Protein AF-A0A159YYW4-F1 (afdb_monomer_lite)

Foldseek 3Di:
DPDDDDDDDDDDPVVVVVLCVVCLVVLHDSVVSVVVVVQVVCVVVVNDDPVVVVLVVLLVVLLVQLLVLLVVVCVVVVFRFQCSLVNSQVVQCVPPVSVVSVCVSLVDDLQDPDRVSLVVRVQSNLSSNCSSLVKDFDADPVRDFDKAADDDDRGSDGIHTTIGDD

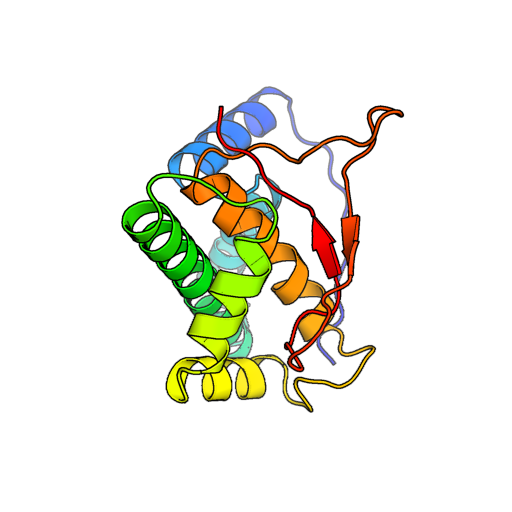Sequence (166 aa):
MTETIKFSMSLPQGVWNGLQMIANDNEQTVNDCIREILTRAVKAAGHLPPDEEKNMEIYRRLSRQVADAAEAIMAELGTCPPDITPRAVARCQDDADWFGEYQAYINGDPFARGNPRKHNINPNFGYVVKQRLGASNCKTDKGRDQVLKVTGQPLVITSYTALEVK

Organism: NCBI:txid1335048

pLDDT: mean 89.8, std 8.29, range [40.97, 98.19]

Structure (mmCIF, N/CA/C/O backbone):
data_AF-A0A159YYW4-F1
#
_entry.id   AF-A0A159YYW4-F1
#
loop_
_atom_site.group_PDB
_atom_site.id
_atom_site.type_symbol
_atom_site.label_atom_id
_atom_site.label_alt_id
_atom_site.label_comp_id
_atom_site.label_asym_id
_atom_site.label_entity_id
_atom_site.label_seq_id
_atom_site.pdbx_PDB_ins_code
_atom_site.Cartn_x
_atom_site.Cartn_y
_atom_site.Cartn_z
_atom_site.occupancy
_atom_site.B_iso_or_equiv
_atom_site.auth_seq_id
_atom_site.auth_comp_id
_atom_site.auth_asym_id
_atom_site.auth_atom_id
_atom_site.pdbx_PDB_model_num
ATOM 1 N N . MET A 1 1 ? -19.401 0.543 11.216 1.00 40.97 1 MET A N 1
ATOM 2 C CA . MET A 1 1 ? -18.918 1.552 10.251 1.00 40.97 1 MET A CA 1
ATOM 3 C C . MET A 1 1 ? -17.706 2.214 10.879 1.00 40.97 1 MET A C 1
ATOM 5 O O . MET A 1 1 ? -17.862 2.789 11.942 1.00 40.97 1 MET A O 1
ATOM 9 N N . THR A 1 2 ? -16.508 2.071 10.315 1.00 49.91 2 THR A N 1
ATOM 10 C CA . THR A 1 2 ? -15.341 2.850 10.768 1.00 49.91 2 THR A CA 1
ATOM 11 C C . THR A 1 2 ? -15.412 4.216 10.097 1.00 49.91 2 THR A C 1
ATOM 13 O O . THR A 1 2 ? -15.001 4.370 8.946 1.00 49.91 2 THR A O 1
ATOM 16 N N . GLU A 1 3 ? -16.040 5.176 10.774 1.00 63.03 3 GLU A N 1
ATOM 17 C CA . GLU A 1 3 ? -16.077 6.571 10.337 1.00 63.03 3 GLU A CA 1
ATOM 18 C C . GLU A 1 3 ? -14.652 7.132 10.306 1.00 63.03 3 GLU A C 1
ATOM 20 O O . GLU A 1 3 ? -13.902 7.036 11.274 1.00 63.03 3 GLU A O 1
ATOM 25 N N . THR A 1 4 ? -14.251 7.695 9.166 1.00 67.38 4 THR A N 1
ATOM 26 C CA . THR A 1 4 ? -12.965 8.393 9.062 1.00 67.38 4 THR A CA 1
ATOM 27 C C . THR A 1 4 ? -13.148 9.818 9.563 1.00 67.38 4 THR A C 1
ATOM 29 O O . THR A 1 4 ? -13.884 10.596 8.956 1.00 67.38 4 THR A O 1
ATOM 32 N N . ILE A 1 5 ? -12.457 10.173 10.646 1.00 77.38 5 ILE A N 1
ATOM 33 C CA . ILE A 1 5 ? -12.484 11.526 11.207 1.00 77.38 5 ILE A CA 1
ATOM 34 C C . ILE A 1 5 ? -11.352 12.342 10.581 1.00 77.38 5 ILE A C 1
ATOM 36 O O . ILE A 1 5 ? -10.174 12.021 10.737 1.00 77.38 5 ILE A O 1
ATOM 40 N N . LYS A 1 6 ? -11.707 13.420 9.874 1.00 79.56 6 LYS A N 1
ATOM 41 C CA . LYS A 1 6 ? -10.745 14.447 9.459 1.00 79.56 6 LYS A CA 1
ATOM 42 C C . LYS A 1 6 ? -10.614 15.466 10.581 1.00 79.56 6 LYS A C 1
ATOM 44 O O . LYS A 1 6 ? -11.606 16.074 10.970 1.00 79.56 6 LYS A O 1
ATOM 49 N N . PHE A 1 7 ? -9.397 15.685 11.056 1.00 83.06 7 PHE A N 1
ATOM 50 C CA . PHE A 1 7 ? -9.087 16.768 11.982 1.00 83.06 7 PHE A CA 1
ATOM 51 C C . PHE A 1 7 ? -7.962 17.628 11.399 1.00 83.06 7 PHE A C 1
ATOM 53 O O . PHE A 1 7 ? -7.149 17.154 10.608 1.00 83.06 7 PHE A O 1
ATOM 60 N N . SER A 1 8 ? -7.952 18.907 11.761 1.00 89.62 8 SER A N 1
ATOM 61 C CA . SER A 1 8 ? -6.929 19.870 11.355 1.00 89.62 8 SER A CA 1
ATOM 62 C C . SER A 1 8 ? -6.296 20.451 12.607 1.00 89.62 8 SER A C 1
ATOM 64 O O . SER A 1 8 ? -7.004 20.777 13.559 1.00 89.62 8 SER A O 1
ATOM 66 N N . MET A 1 9 ? -4.975 20.596 12.605 1.00 88.94 9 MET A N 1
ATOM 67 C CA . MET A 1 9 ? -4.240 21.216 13.700 1.00 88.94 9 MET A CA 1
ATOM 68 C C . MET A 1 9 ? -3.075 22.046 13.167 1.00 88.94 9 MET A C 1
ATOM 70 O O . MET A 1 9 ? -2.495 21.714 12.134 1.00 88.94 9 MET A O 1
ATOM 74 N N . SER A 1 10 ? -2.717 23.100 13.894 1.00 92.94 10 SER A N 1
ATOM 75 C CA . SER A 1 10 ? -1.516 23.889 13.618 1.00 92.94 10 SER A CA 1
ATOM 76 C C . SER A 1 10 ? -0.352 23.344 14.437 1.00 92.94 10 SER A C 1
ATOM 78 O O . SER A 1 10 ? -0.457 23.226 15.657 1.00 92.94 10 SER A O 1
ATOM 80 N N . LEU A 1 11 ? 0.759 23.030 13.772 1.00 91.62 11 LEU A N 1
ATOM 81 C CA . LEU A 1 11 ? 1.987 22.561 14.412 1.00 91.62 11 LEU A CA 1
ATOM 82 C C . LEU A 1 11 ? 3.088 23.622 14.283 1.00 91.62 11 LEU A C 1
ATOM 84 O O . LEU A 1 11 ? 3.205 24.242 13.224 1.00 91.62 11 LEU A O 1
ATOM 88 N N . PRO A 1 12 ? 3.931 23.822 15.313 1.00 96.81 12 PRO A N 1
ATOM 89 C CA . PRO A 1 12 ? 5.148 24.610 15.160 1.00 96.81 12 PRO A CA 1
ATOM 90 C C . PRO A 1 12 ? 6.047 24.020 14.063 1.00 96.81 12 PRO A C 1
ATOM 92 O O . PRO A 1 12 ? 6.201 22.800 13.979 1.00 96.81 12 PRO A O 1
ATOM 95 N N . GLN A 1 13 ? 6.706 24.871 13.269 1.00 93.62 13 GLN A N 1
ATOM 96 C CA . GLN A 1 13 ? 7.550 24.432 12.145 1.00 93.62 13 GLN A CA 1
ATOM 97 C C . GLN A 1 13 ? 8.631 23.420 12.564 1.00 93.62 13 GLN A C 1
ATOM 99 O O . GLN A 1 13 ? 8.893 22.459 11.847 1.00 93.62 13 GLN A O 1
ATOM 104 N N . GLY A 1 14 ? 9.235 23.600 13.744 1.00 96.44 14 GLY A N 1
ATOM 105 C CA . GLY A 1 14 ? 10.236 22.663 14.265 1.00 96.44 14 GLY A CA 1
ATOM 106 C C . GLY A 1 14 ? 9.678 21.255 14.507 1.00 96.44 14 GLY A C 1
ATOM 107 O O . GLY A 1 14 ? 10.352 20.274 14.205 1.00 96.44 14 GLY A O 1
ATOM 108 N N . VAL A 1 15 ? 8.428 21.149 14.973 1.00 94.38 15 VAL A N 1
ATOM 109 C CA . VAL A 1 15 ? 7.745 19.859 15.172 1.00 94.38 15 VAL A CA 1
ATOM 110 C C . VAL A 1 15 ? 7.458 19.200 13.828 1.00 94.38 15 VAL A C 1
ATOM 112 O O . VAL A 1 15 ? 7.707 18.009 13.668 1.00 94.38 15 VAL A O 1
ATOM 115 N N . TRP A 1 16 ? 6.993 19.977 12.846 1.00 93.56 16 TRP A N 1
ATOM 116 C CA . TRP A 1 16 ? 6.773 19.478 11.489 1.00 93.56 16 TRP A CA 1
ATOM 117 C C . TRP A 1 16 ? 8.052 18.894 10.876 1.00 93.56 16 TRP A C 1
ATOM 119 O O . TRP A 1 16 ? 8.040 17.772 10.374 1.00 93.56 16 TRP A O 1
ATOM 129 N N . ASN A 1 17 ? 9.170 19.617 10.978 1.00 92.56 17 ASN A N 1
ATOM 130 C CA . ASN A 1 17 ? 10.454 19.156 10.452 1.00 92.56 17 ASN A CA 1
ATOM 131 C C . ASN A 1 17 ? 10.908 17.851 11.129 1.00 92.56 17 ASN A C 1
ATOM 133 O O . ASN A 1 17 ? 11.338 16.926 10.445 1.00 92.56 17 ASN A O 1
ATOM 137 N N . GLY A 1 18 ? 10.760 17.746 12.455 1.00 94.06 18 GLY A N 1
ATOM 138 C CA . GLY A 1 18 ? 11.076 16.520 13.192 1.00 94.06 18 GLY A CA 1
ATOM 139 C C . GLY A 1 18 ? 10.204 15.332 12.773 1.00 94.06 18 GLY A C 1
ATOM 140 O O . GLY A 1 18 ? 10.723 14.243 12.544 1.00 94.06 18 GLY A O 1
ATOM 141 N N . LEU A 1 19 ? 8.895 15.541 12.589 1.00 92.56 19 LEU A N 1
ATOM 142 C CA . LEU A 1 19 ? 7.994 14.503 12.074 1.00 92.56 19 LEU A CA 1
ATOM 143 C C . LEU A 1 19 ? 8.384 14.051 10.666 1.00 92.56 19 LEU A C 1
ATOM 145 O O . LEU A 1 19 ? 8.278 12.869 10.361 1.00 92.56 19 LEU A O 1
ATOM 149 N N . GLN A 1 20 ? 8.848 14.968 9.818 1.00 89.38 20 GLN A N 1
ATOM 150 C CA . GLN A 1 20 ? 9.304 14.644 8.470 1.00 89.38 20 GLN A CA 1
ATOM 151 C C . GLN A 1 20 ? 10.575 13.787 8.480 1.00 89.38 20 GLN A C 1
ATOM 153 O O . GLN A 1 20 ? 10.679 12.860 7.682 1.00 89.38 20 GLN A O 1
ATOM 158 N N . MET A 1 21 ? 11.495 14.033 9.416 1.00 89.12 21 MET A N 1
ATOM 159 C CA . MET A 1 21 ? 12.664 13.172 9.624 1.00 89.12 21 MET A CA 1
ATOM 160 C C . MET A 1 21 ? 12.257 11.774 10.100 1.00 89.12 21 MET A C 1
ATOM 162 O O . MET A 1 21 ? 12.623 10.798 9.460 1.00 89.12 21 MET A O 1
ATOM 166 N N . ILE A 1 22 ? 11.421 11.674 11.142 1.00 89.31 22 ILE A N 1
ATOM 167 C CA . ILE A 1 22 ? 10.937 10.378 11.655 1.00 89.31 22 ILE A CA 1
ATOM 168 C C . ILE A 1 22 ? 10.205 9.597 10.559 1.00 89.31 22 ILE A C 1
ATOM 170 O O . ILE A 1 22 ? 10.372 8.386 10.434 1.00 89.31 22 ILE A O 1
ATOM 174 N N . ALA A 1 23 ? 9.377 10.283 9.773 1.00 83.50 23 ALA A N 1
A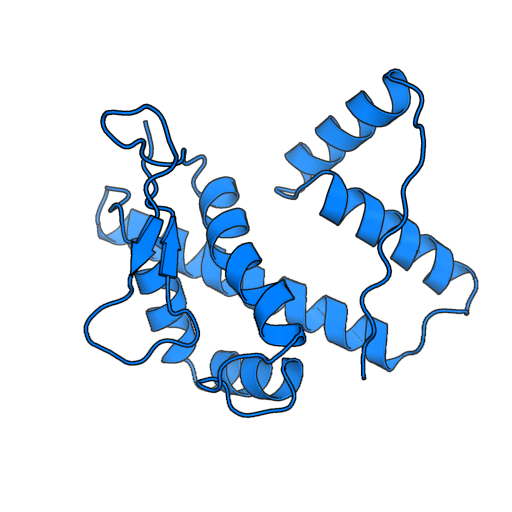TOM 175 C CA . ALA A 1 23 ? 8.653 9.690 8.662 1.00 83.50 23 ALA A CA 1
ATOM 176 C C . ALA A 1 23 ? 9.618 9.084 7.628 1.00 83.50 23 ALA A C 1
ATOM 178 O O . ALA A 1 23 ? 9.451 7.925 7.258 1.00 83.50 23 ALA A O 1
ATOM 179 N N . ASN A 1 24 ? 10.668 9.819 7.250 1.00 78.94 24 ASN A N 1
ATOM 180 C CA . ASN A 1 24 ? 11.698 9.329 6.334 1.00 78.94 24 ASN A CA 1
ATOM 181 C C . ASN A 1 24 ? 12.481 8.142 6.918 1.00 78.94 24 ASN A C 1
ATOM 183 O O . ASN A 1 24 ? 12.633 7.134 6.236 1.00 78.94 24 ASN A O 1
ATOM 187 N N . ASP A 1 25 ? 12.910 8.226 8.182 1.00 82.44 25 ASP A N 1
ATOM 188 C CA . ASP A 1 25 ? 13.674 7.166 8.864 1.00 82.44 25 ASP A CA 1
ATOM 189 C C . ASP A 1 25 ? 12.892 5.844 8.970 1.00 82.44 25 ASP A C 1
ATOM 191 O O . ASP A 1 25 ? 13.479 4.779 9.144 1.00 82.44 25 ASP A O 1
ATOM 195 N N . ASN A 1 26 ? 11.559 5.911 8.887 1.00 74.19 26 ASN A N 1
ATOM 196 C CA . ASN A 1 26 ? 10.658 4.762 8.982 1.00 74.19 26 ASN A CA 1
ATOM 197 C C . ASN A 1 26 ? 9.937 4.453 7.654 1.00 74.19 26 ASN A C 1
ATOM 199 O O . ASN A 1 26 ? 8.958 3.707 7.670 1.00 74.19 26 ASN A O 1
ATOM 203 N N . GLU A 1 27 ? 10.377 5.034 6.531 1.00 74.56 27 GLU A N 1
ATOM 204 C CA . GLU A 1 27 ? 9.789 4.836 5.193 1.00 74.56 27 GLU A CA 1
ATOM 205 C C . GLU A 1 27 ? 8.258 5.061 5.142 1.00 74.56 27 GLU A C 1
ATOM 207 O O . GLU A 1 27 ? 7.513 4.327 4.487 1.00 74.56 27 GLU A O 1
ATOM 212 N N . GLN A 1 28 ? 7.757 6.076 5.851 1.00 75.06 28 GLN A N 1
ATOM 213 C CA . GLN A 1 28 ? 6.323 6.363 5.990 1.00 75.06 28 GLN A CA 1
ATOM 214 C C . GLN A 1 28 ? 5.981 7.841 5.746 1.00 75.06 28 GLN A C 1
ATOM 216 O O . GLN A 1 28 ? 6.870 8.685 5.660 1.00 75.06 28 GLN A O 1
ATOM 221 N N . THR A 1 29 ? 4.689 8.198 5.632 1.00 78.56 29 THR A N 1
ATOM 222 C CA . THR A 1 29 ? 4.309 9.622 5.534 1.00 78.56 29 THR A CA 1
ATOM 223 C C . THR A 1 29 ? 4.344 10.295 6.903 1.00 78.56 29 THR A C 1
ATOM 225 O O . THR A 1 29 ? 4.178 9.657 7.943 1.00 78.56 29 THR A O 1
ATOM 228 N N . VAL A 1 30 ? 4.419 11.631 6.916 1.00 83.12 30 VAL A N 1
ATOM 229 C CA . VAL A 1 30 ? 4.154 12.420 8.132 1.00 83.12 30 VAL A CA 1
ATOM 230 C C . VAL A 1 30 ? 2.767 12.102 8.707 1.00 83.12 30 VAL A C 1
ATOM 232 O O . VAL A 1 30 ? 2.620 12.012 9.920 1.00 83.12 30 VAL A O 1
ATOM 235 N N . ASN A 1 31 ? 1.757 11.857 7.865 1.00 81.81 31 ASN A N 1
ATOM 236 C CA . ASN A 1 31 ? 0.418 11.483 8.327 1.00 81.81 31 ASN A CA 1
ATOM 237 C C . ASN A 1 31 ? 0.388 10.094 8.977 1.00 81.81 31 ASN A C 1
ATOM 239 O O . ASN A 1 31 ? -0.296 9.920 9.981 1.00 81.81 31 ASN A O 1
ATOM 243 N N . ASP A 1 32 ? 1.127 9.120 8.442 1.00 76.88 32 ASP A N 1
ATOM 244 C CA . ASP A 1 32 ? 1.274 7.794 9.048 1.00 76.88 32 ASP A CA 1
ATOM 245 C C . ASP A 1 32 ? 1.997 7.896 10.389 1.00 76.88 32 ASP A C 1
ATOM 247 O O . ASP A 1 32 ? 1.536 7.307 11.364 1.00 76.88 32 ASP A O 1
ATOM 251 N N . CYS A 1 33 ? 3.048 8.720 10.457 1.00 85.25 33 CYS A N 1
ATOM 252 C CA . CYS A 1 33 ? 3.771 9.012 11.689 1.00 85.25 33 CYS A CA 1
ATOM 253 C C . CYS A 1 33 ? 2.860 9.674 12.735 1.00 85.25 33 CYS A C 1
ATOM 255 O O . CYS A 1 33 ? 2.827 9.244 13.885 1.00 85.25 33 CYS A O 1
ATOM 257 N N . ILE A 1 34 ? 2.083 10.695 12.353 1.00 88.62 34 ILE A N 1
ATOM 258 C CA . ILE A 1 34 ? 1.115 11.359 13.242 1.00 88.62 34 ILE A CA 1
ATOM 259 C C . ILE A 1 34 ? 0.054 10.361 13.700 1.00 88.62 34 ILE A C 1
ATOM 261 O O . ILE A 1 34 ? -0.221 10.269 14.895 1.00 88.62 34 ILE A O 1
ATOM 265 N N . ARG A 1 35 ? -0.525 9.588 12.774 1.00 83.38 35 ARG A N 1
ATOM 266 C CA . ARG A 1 35 ? -1.514 8.555 13.093 1.00 83.38 35 ARG A CA 1
ATOM 267 C C . ARG A 1 35 ? -0.933 7.558 14.083 1.00 83.38 35 ARG A C 1
ATOM 269 O O . ARG A 1 35 ? -1.581 7.256 15.071 1.00 83.38 35 ARG A O 1
ATOM 276 N N . GLU A 1 36 ? 0.289 7.088 13.864 1.00 83.25 36 GLU A N 1
ATOM 277 C CA . GLU A 1 36 ? 0.957 6.164 14.771 1.00 83.25 36 GLU A CA 1
ATOM 278 C C . GLU A 1 36 ? 1.213 6.774 16.150 1.00 83.25 36 GLU A C 1
ATOM 280 O O . GLU A 1 36 ? 0.938 6.116 17.151 1.00 83.25 36 GLU A O 1
ATOM 285 N N . ILE A 1 37 ? 1.695 8.015 16.225 1.00 88.88 37 ILE A N 1
ATOM 286 C CA . ILE A 1 37 ? 1.909 8.712 17.499 1.00 88.88 37 ILE A CA 1
ATOM 287 C C . ILE A 1 37 ? 0.588 8.836 18.263 1.00 88.88 37 ILE A C 1
ATOM 289 O O . ILE A 1 37 ? 0.530 8.497 19.445 1.00 88.88 37 ILE A O 1
ATOM 293 N N . LEU A 1 38 ? -0.481 9.266 17.589 1.00 89.25 38 LEU A N 1
ATOM 294 C CA . LEU A 1 38 ? -1.805 9.400 18.193 1.00 89.25 38 LEU A CA 1
ATOM 295 C C . LEU A 1 38 ? -2.359 8.043 18.629 1.00 89.25 38 LEU A C 1
ATOM 297 O O . LEU A 1 38 ? -2.816 7.913 19.760 1.00 89.25 38 LEU A O 1
ATOM 301 N N . THR A 1 39 ? -2.255 7.011 17.792 1.00 84.06 39 THR A N 1
ATOM 302 C CA . THR A 1 39 ? -2.653 5.647 18.155 1.00 84.06 39 THR A CA 1
ATOM 303 C C . THR A 1 39 ? -1.878 5.154 19.370 1.00 84.06 39 THR A C 1
ATOM 305 O O . THR A 1 39 ? -2.485 4.631 20.300 1.00 84.06 39 THR A O 1
ATOM 308 N N . ARG A 1 40 ? -0.549 5.321 19.398 1.00 84.75 40 ARG A N 1
ATOM 309 C CA . ARG A 1 40 ? 0.291 4.911 20.533 1.00 84.75 40 ARG A CA 1
ATOM 310 C C . ARG A 1 40 ? -0.117 5.648 21.807 1.00 84.75 40 ARG A C 1
ATOM 312 O O . ARG A 1 40 ? -0.215 5.011 22.850 1.00 84.75 40 ARG A O 1
ATOM 319 N N . ALA A 1 41 ? -0.409 6.945 21.720 1.00 89.75 41 ALA A N 1
ATOM 320 C CA . ALA A 1 41 ? -0.886 7.734 22.853 1.00 89.75 41 ALA A CA 1
ATOM 321 C C . ALA A 1 41 ? -2.253 7.240 23.364 1.00 89.75 41 ALA A C 1
ATOM 323 O O . ALA A 1 41 ? -2.415 7.007 24.560 1.00 89.75 41 ALA A O 1
ATOM 324 N N . VAL A 1 42 ? -3.214 7.004 22.465 1.00 89.38 42 VAL A N 1
ATOM 325 C CA . VAL A 1 42 ? -4.552 6.487 22.807 1.00 89.38 42 VAL A CA 1
ATOM 326 C C . VAL A 1 42 ? -4.471 5.069 23.390 1.00 89.38 42 VAL A C 1
ATOM 328 O O . VAL A 1 42 ? -5.165 4.763 24.362 1.00 89.38 42 VAL A O 1
ATOM 331 N N . LYS A 1 43 ? -3.585 4.217 22.856 1.00 84.00 43 LYS A N 1
ATOM 332 C CA . LYS A 1 43 ? -3.308 2.871 23.379 1.00 84.00 43 LYS A CA 1
ATOM 333 C C . LYS A 1 43 ? -2.698 2.927 24.777 1.00 84.00 43 LYS A C 1
ATOM 335 O O . LYS A 1 43 ? -3.171 2.228 25.665 1.00 84.00 43 LYS A O 1
ATOM 340 N N . ALA A 1 44 ? -1.679 3.762 24.984 1.00 87.94 44 ALA A N 1
ATOM 341 C CA . ALA A 1 44 ? -1.034 3.927 26.286 1.00 87.94 44 ALA A CA 1
ATOM 342 C C . ALA A 1 44 ? -2.014 4.429 27.360 1.00 87.94 44 ALA A C 1
ATOM 344 O O . ALA A 1 44 ? -1.885 4.067 28.525 1.00 87.94 44 ALA A O 1
ATOM 345 N N . ALA A 1 45 ? -3.022 5.208 26.959 1.00 91.38 45 ALA A N 1
ATOM 346 C CA . ALA A 1 45 ? -4.107 5.653 27.827 1.00 91.38 45 ALA A CA 1
ATOM 347 C C . ALA A 1 45 ? -5.220 4.602 28.045 1.00 91.38 45 ALA A C 1
ATOM 349 O O . ALA A 1 45 ? -6.153 4.857 28.798 1.00 91.38 45 ALA A O 1
ATOM 350 N N . GLY A 1 46 ? -5.156 3.431 27.398 1.00 87.75 46 GLY A N 1
ATOM 351 C CA . GLY A 1 46 ? -6.167 2.374 27.526 1.00 87.75 46 GLY A CA 1
ATOM 352 C C . GLY A 1 46 ? -7.493 2.675 26.818 1.00 87.75 46 GLY A C 1
ATOM 353 O O . GLY A 1 46 ? -8.515 2.079 27.149 1.00 87.75 46 GLY A O 1
ATOM 354 N N . HIS A 1 47 ? -7.495 3.600 25.854 1.00 88.75 47 HIS A N 1
ATOM 355 C CA . HIS A 1 47 ? -8.703 4.051 25.151 1.00 88.75 47 HIS A CA 1
ATOM 356 C C . HIS A 1 47 ? -8.803 3.549 23.706 1.00 88.75 47 HIS A C 1
ATOM 358 O O . HIS A 1 47 ? -9.764 3.880 23.012 1.00 88.75 47 HIS A O 1
ATOM 364 N N . LEU A 1 48 ? -7.828 2.764 23.234 1.00 83.69 48 LEU A N 1
ATOM 365 C CA . LEU A 1 48 ? -7.880 2.166 21.903 1.00 83.69 48 LEU A CA 1
ATOM 366 C C . LEU A 1 48 ? -8.680 0.855 21.960 1.00 83.69 48 LEU A C 1
ATOM 368 O O . LEU A 1 48 ? -8.303 -0.037 22.723 1.00 83.69 48 LEU A O 1
ATOM 372 N N . PRO A 1 49 ? -9.751 0.695 21.164 1.00 81.94 49 PRO A N 1
ATOM 373 C CA . PRO A 1 49 ? -10.443 -0.583 21.064 1.00 81.94 49 PRO A CA 1
ATOM 374 C C . PRO A 1 49 ? -9.486 -1.684 20.565 1.00 81.94 49 PRO A C 1
ATOM 376 O O . PRO A 1 49 ? -8.755 -1.437 19.601 1.00 81.94 49 PRO A O 1
ATOM 379 N N . PRO A 1 50 ? -9.502 -2.901 21.144 1.00 74.38 50 PRO A N 1
ATOM 380 C CA . PRO A 1 50 ? -8.608 -3.992 20.735 1.00 74.38 50 PRO A CA 1
ATOM 381 C C . PRO A 1 50 ? -8.678 -4.333 19.237 1.00 74.38 50 PRO A C 1
ATOM 383 O O . PRO A 1 50 ? -7.664 -4.646 18.614 1.00 74.38 50 PRO A O 1
ATOM 386 N N . ASP A 1 51 ? -9.864 -4.214 18.637 1.00 80.62 51 ASP A N 1
ATOM 387 C CA . ASP A 1 51 ? -10.070 -4.489 17.213 1.00 80.62 51 ASP A CA 1
ATOM 388 C C . ASP A 1 51 ? -9.337 -3.491 16.303 1.00 80.62 51 ASP A C 1
ATOM 390 O O . ASP A 1 51 ? -8.897 -3.856 15.212 1.00 80.62 51 ASP A O 1
ATOM 394 N N . GLU A 1 52 ? -9.170 -2.239 16.740 1.00 80.38 52 GLU A N 1
ATOM 395 C CA . GLU A 1 52 ? -8.480 -1.214 15.950 1.00 80.38 52 GLU A CA 1
ATOM 396 C C . GLU A 1 52 ? -6.970 -1.438 15.914 1.00 80.38 52 GLU A C 1
ATOM 398 O O . GLU A 1 52 ? -6.342 -1.249 14.872 1.00 80.38 52 GLU A O 1
ATOM 403 N N . GLU A 1 53 ? -6.382 -1.916 17.012 1.00 77.00 53 GLU A N 1
ATOM 404 C CA . GLU A 1 53 ? -4.967 -2.281 17.036 1.00 77.00 53 GLU A CA 1
ATOM 405 C C . GLU A 1 53 ? -4.665 -3.386 16.018 1.00 77.00 53 GLU A C 1
ATOM 407 O O . GLU A 1 53 ? -3.798 -3.226 15.154 1.00 77.00 53 GLU A O 1
ATOM 412 N N . LYS A 1 54 ? -5.458 -4.461 16.050 1.00 82.69 54 LYS A N 1
ATOM 413 C CA . LYS A 1 54 ? -5.330 -5.573 15.107 1.00 82.69 54 LYS A CA 1
ATOM 414 C C . LYS A 1 54 ? -5.510 -5.113 13.656 1.00 82.69 54 LYS A C 1
ATOM 416 O O . LYS A 1 54 ? -4.748 -5.516 12.778 1.00 82.69 54 LYS A O 1
ATOM 421 N N . ASN A 1 55 ? -6.483 -4.240 13.387 1.00 84.56 55 ASN A N 1
ATOM 422 C CA . ASN A 1 55 ? -6.699 -3.694 12.044 1.00 84.56 55 ASN A CA 1
ATOM 423 C C . ASN A 1 55 ? -5.489 -2.891 11.547 1.00 84.56 55 ASN A C 1
ATOM 425 O O . ASN A 1 55 ? -5.136 -2.973 10.370 1.00 84.56 55 ASN A O 1
ATOM 429 N N . MET A 1 56 ? -4.839 -2.123 12.423 1.00 82.12 56 MET A N 1
ATOM 430 C CA . MET A 1 56 ? -3.642 -1.362 12.066 1.00 82.12 56 MET A CA 1
ATOM 431 C C . MET A 1 56 ? -2.438 -2.258 11.770 1.00 82.12 56 MET A C 1
ATOM 433 O O . MET A 1 56 ? -1.678 -1.970 10.844 1.00 82.12 56 MET A O 1
ATOM 437 N N . GLU A 1 57 ? -2.263 -3.341 12.523 1.00 85.31 57 GLU A N 1
ATOM 438 C CA . GLU A 1 57 ? -1.220 -4.334 12.252 1.00 85.31 57 GLU A CA 1
ATOM 439 C C . GLU A 1 57 ? -1.426 -5.004 10.891 1.00 85.31 57 GLU A C 1
ATOM 441 O O . GLU A 1 57 ? -0.493 -5.040 10.085 1.00 85.31 57 GLU A O 1
ATOM 446 N N . ILE A 1 58 ? -2.657 -5.432 10.591 1.00 90.44 58 ILE A N 1
ATOM 447 C CA . ILE A 1 58 ? -3.007 -6.018 9.290 1.00 90.44 58 ILE A CA 1
ATOM 448 C C . ILE A 1 58 ? -2.752 -5.010 8.160 1.00 90.44 58 ILE A C 1
ATOM 450 O O . ILE A 1 58 ? -2.088 -5.341 7.181 1.00 90.44 58 ILE A O 1
ATOM 454 N N . TYR A 1 59 ? -3.193 -3.755 8.309 1.00 89.44 59 TYR A N 1
ATOM 455 C CA . TYR A 1 59 ? -2.946 -2.694 7.323 1.00 89.44 59 TYR A CA 1
ATOM 456 C C . TYR A 1 59 ? -1.454 -2.536 6.999 1.00 89.44 59 TYR A C 1
ATOM 458 O O . TYR A 1 59 ? -1.069 -2.452 5.826 1.00 89.44 59 TYR A O 1
ATOM 466 N N . ARG A 1 60 ? -0.603 -2.494 8.033 1.00 87.31 60 ARG A N 1
ATOM 467 C CA . ARG A 1 60 ? 0.850 -2.344 7.871 1.00 87.31 60 ARG A CA 1
ATOM 468 C C . ARG A 1 60 ? 1.463 -3.564 7.202 1.00 87.31 60 ARG A C 1
ATOM 470 O O . ARG A 1 60 ? 2.269 -3.393 6.293 1.00 87.31 60 ARG A O 1
ATOM 477 N N . ARG A 1 61 ? 1.079 -4.767 7.633 1.00 92.12 61 ARG A N 1
ATOM 478 C CA . ARG A 1 61 ? 1.580 -6.026 7.074 1.00 92.12 61 ARG A CA 1
ATOM 479 C C . ARG A 1 61 ? 1.237 -6.151 5.592 1.00 92.12 61 ARG A C 1
ATOM 481 O O . ARG A 1 61 ? 2.154 -6.292 4.790 1.00 92.12 61 ARG A O 1
ATOM 488 N N . LEU A 1 62 ? -0.036 -5.969 5.231 1.00 96.06 62 LEU A N 1
ATOM 489 C CA . LEU A 1 62 ? -0.494 -6.012 3.839 1.00 96.06 62 LEU A CA 1
ATOM 490 C C . LEU A 1 62 ? 0.256 -5.000 2.967 1.00 96.06 62 LEU A C 1
ATOM 492 O O . LEU A 1 62 ? 0.702 -5.335 1.874 1.00 96.06 62 LEU A O 1
ATOM 496 N N . SER A 1 63 ? 0.424 -3.769 3.463 1.00 94.38 63 SER A N 1
ATOM 497 C CA . SER A 1 63 ? 1.146 -2.716 2.740 1.00 94.38 63 SER A CA 1
ATOM 498 C C . SER A 1 63 ? 2.629 -3.054 2.566 1.00 94.38 63 SER A C 1
ATOM 500 O O . SER A 1 63 ? 3.169 -2.894 1.475 1.00 94.38 63 SER A O 1
ATOM 502 N N . ARG A 1 64 ? 3.282 -3.559 3.619 1.00 94.19 64 ARG A N 1
ATOM 503 C CA . ARG A 1 64 ? 4.690 -3.967 3.577 1.00 94.19 64 ARG A CA 1
ATOM 504 C C . ARG A 1 64 ? 4.916 -5.103 2.584 1.00 94.19 64 ARG A C 1
ATOM 506 O O . ARG A 1 64 ? 5.820 -4.993 1.772 1.00 94.19 64 ARG A O 1
ATOM 513 N N . GLN A 1 65 ? 4.063 -6.125 2.586 1.00 97.31 65 GLN A N 1
ATOM 514 C CA . GLN A 1 65 ? 4.170 -7.247 1.649 1.00 97.31 65 GLN A CA 1
ATOM 515 C C . GLN A 1 65 ? 4.079 -6.791 0.186 1.00 97.31 65 GLN A C 1
ATOM 517 O O . GLN A 1 65 ? 4.817 -7.296 -0.654 1.00 97.31 65 GLN A O 1
ATOM 522 N N . VAL A 1 66 ? 3.246 -5.787 -0.122 1.00 97.94 66 VAL A N 1
ATOM 523 C CA . VAL A 1 66 ? 3.200 -5.197 -1.471 1.00 97.94 66 VAL A CA 1
ATOM 524 C C . VAL A 1 66 ? 4.495 -4.446 -1.807 1.00 97.94 66 VAL A C 1
ATOM 526 O O . VAL A 1 66 ? 4.975 -4.537 -2.935 1.00 97.94 66 VAL A O 1
ATOM 529 N N . ALA A 1 67 ? 5.089 -3.725 -0.853 1.00 96.38 67 ALA A N 1
ATOM 530 C CA . ALA A 1 67 ? 6.384 -3.073 -1.057 1.00 96.38 67 ALA A CA 1
ATOM 531 C C . ALA A 1 67 ? 7.513 -4.094 -1.288 1.00 96.38 67 ALA A C 1
ATOM 533 O O . ALA A 1 67 ? 8.273 -3.949 -2.243 1.00 96.38 67 ALA A O 1
ATOM 534 N N . ASP A 1 68 ? 7.569 -5.151 -0.474 1.00 97.50 68 ASP A N 1
ATOM 535 C CA . ASP A 1 68 ? 8.547 -6.238 -0.593 1.00 97.50 68 ASP A CA 1
ATOM 536 C C . ASP A 1 68 ? 8.393 -6.969 -1.944 1.00 97.50 68 ASP A C 1
ATOM 538 O O . ASP A 1 68 ? 9.376 -7.263 -2.625 1.00 97.50 68 ASP A O 1
ATOM 542 N N . ALA A 1 69 ? 7.153 -7.202 -2.393 1.00 98.19 69 ALA A N 1
ATOM 543 C CA . ALA A 1 69 ? 6.877 -7.778 -3.707 1.00 98.19 69 ALA A CA 1
ATOM 544 C C . ALA A 1 69 ? 7.357 -6.873 -4.852 1.00 98.19 69 ALA A C 1
ATOM 546 O O . ALA A 1 69 ? 7.895 -7.374 -5.839 1.00 98.19 69 ALA A O 1
ATOM 547 N N . ALA A 1 70 ? 7.191 -5.553 -4.736 1.00 97.75 70 ALA A N 1
ATOM 548 C CA . ALA A 1 70 ? 7.681 -4.609 -5.736 1.00 97.75 70 ALA A CA 1
ATOM 549 C C . ALA A 1 70 ? 9.215 -4.577 -5.805 1.00 97.75 70 ALA A C 1
ATOM 551 O O . ALA A 1 70 ? 9.773 -4.545 -6.899 1.00 97.75 70 ALA A O 1
ATOM 552 N N . GLU A 1 71 ? 9.890 -4.630 -4.656 1.00 97.06 71 GLU A N 1
ATOM 553 C CA . GLU A 1 71 ? 11.350 -4.727 -4.570 1.00 97.06 71 GLU A CA 1
ATOM 554 C C . GLU A 1 71 ? 11.866 -6.012 -5.226 1.00 97.06 71 GLU A C 1
ATOM 556 O O . GLU A 1 71 ? 12.772 -5.955 -6.060 1.00 97.06 71 GLU A O 1
ATOM 561 N N . ALA A 1 72 ? 11.221 -7.151 -4.956 1.00 97.88 72 ALA A N 1
ATOM 562 C CA . ALA A 1 72 ? 11.541 -8.418 -5.609 1.00 97.88 72 ALA A CA 1
ATOM 563 C C . ALA A 1 72 ? 11.350 -8.355 -7.136 1.00 97.88 72 ALA A C 1
ATOM 565 O O . ALA A 1 72 ? 12.234 -8.764 -7.885 1.00 97.88 72 ALA A O 1
ATOM 566 N N . ILE A 1 73 ? 10.237 -7.787 -7.618 1.00 97.50 73 ILE A N 1
ATOM 567 C CA . ILE A 1 73 ? 9.986 -7.613 -9.060 1.00 97.50 73 ILE A CA 1
ATOM 568 C C . ILE A 1 73 ? 11.053 -6.714 -9.699 1.00 97.50 73 ILE A C 1
ATOM 570 O O . ILE A 1 73 ? 11.537 -7.014 -10.790 1.00 97.50 73 ILE A O 1
ATOM 574 N N . MET A 1 74 ? 11.425 -5.611 -9.045 1.00 96.50 74 MET A N 1
ATOM 575 C CA . MET A 1 74 ? 12.466 -4.717 -9.552 1.00 96.50 74 MET A CA 1
ATOM 576 C C . MET A 1 74 ? 13.818 -5.435 -9.638 1.00 96.50 74 MET A C 1
ATOM 578 O O . MET A 1 74 ? 14.519 -5.289 -10.639 1.00 96.50 74 MET A O 1
ATOM 582 N N . ALA A 1 75 ? 14.163 -6.244 -8.631 1.00 96.25 75 ALA A N 1
ATOM 583 C CA . ALA A 1 75 ? 15.380 -7.050 -8.630 1.00 96.25 75 ALA A CA 1
ATOM 584 C C . ALA A 1 75 ? 15.388 -8.104 -9.756 1.00 96.25 75 ALA A C 1
ATOM 586 O O . ALA A 1 75 ? 16.417 -8.300 -10.398 1.00 96.25 75 ALA A O 1
ATOM 587 N N . GLU A 1 76 ? 14.246 -8.738 -10.043 1.00 97.25 76 GLU A N 1
ATOM 588 C CA . GLU A 1 76 ? 14.090 -9.707 -11.141 1.00 97.25 76 GLU A CA 1
ATOM 589 C C . GLU A 1 76 ? 14.221 -9.061 -12.530 1.00 97.25 76 GLU A C 1
ATOM 591 O O . GLU A 1 76 ? 14.803 -9.650 -13.440 1.00 97.25 76 GLU A O 1
ATOM 596 N N . LEU A 1 77 ? 13.672 -7.856 -12.711 1.00 95.94 77 LEU A N 1
ATOM 597 C CA . LEU A 1 77 ? 13.650 -7.159 -14.002 1.00 95.94 77 LEU A CA 1
ATOM 598 C C . LEU A 1 77 ? 14.878 -6.270 -14.243 1.00 95.94 77 LEU A C 1
ATOM 600 O O . LEU A 1 77 ? 15.087 -5.813 -15.368 1.00 95.94 77 LEU A O 1
ATOM 604 N N . GLY A 1 78 ? 15.638 -5.950 -13.194 1.00 94.19 78 GLY A N 1
ATOM 605 C CA . GLY A 1 78 ? 16.742 -4.986 -13.225 1.00 94.19 78 GLY A CA 1
ATOM 606 C C . GLY A 1 78 ? 16.316 -3.535 -13.494 1.00 94.19 78 GLY A C 1
ATOM 607 O O . GLY A 1 78 ? 17.166 -2.666 -13.662 1.00 94.19 78 GLY A O 1
ATOM 608 N N . THR A 1 79 ? 15.012 -3.260 -13.568 1.00 93.94 79 THR A N 1
ATOM 609 C CA . THR A 1 79 ? 14.434 -1.938 -13.848 1.00 93.94 79 THR A CA 1
ATOM 610 C C . THR A 1 79 ? 13.119 -1.772 -13.087 1.00 93.94 79 THR A C 1
ATOM 612 O O . THR A 1 79 ? 12.470 -2.760 -12.740 1.00 93.94 79 THR A O 1
ATOM 615 N N . CYS A 1 80 ? 12.708 -0.526 -12.829 1.00 94.12 80 CYS A N 1
ATOM 616 C CA . CYS A 1 80 ? 11.404 -0.221 -12.238 1.00 94.12 80 CYS A CA 1
ATOM 617 C C . CYS A 1 80 ? 10.388 0.079 -13.353 1.00 94.12 80 CYS A C 1
ATOM 619 O O . CYS A 1 80 ? 10.400 1.188 -13.898 1.00 94.12 80 CYS A O 1
ATOM 621 N N . PRO A 1 81 ? 9.535 -0.884 -13.751 1.00 94.38 81 PRO A N 1
ATOM 622 C CA . PRO A 1 81 ? 8.541 -0.634 -14.776 1.00 94.38 81 PRO A CA 1
ATOM 623 C C . PRO A 1 81 ? 7.440 0.317 -14.260 1.00 94.38 81 PRO A C 1
ATOM 625 O O . PRO A 1 81 ? 7.080 0.264 -13.080 1.00 94.38 81 PRO A O 1
ATOM 628 N N . PRO A 1 82 ? 6.819 1.134 -15.134 1.00 94.69 82 PRO A N 1
ATOM 629 C CA . PRO A 1 82 ? 5.772 2.080 -14.733 1.00 94.69 82 PRO A CA 1
ATOM 630 C C . PRO A 1 82 ? 4.567 1.448 -14.024 1.00 94.69 82 PRO A C 1
ATOM 632 O O . PRO A 1 82 ? 3.871 2.112 -13.257 1.00 94.69 82 PRO A O 1
ATOM 635 N N . ASP A 1 83 ? 4.309 0.166 -14.277 1.00 95.50 83 ASP A N 1
ATOM 636 C CA . ASP A 1 83 ? 3.251 -0.658 -13.698 1.00 95.50 83 ASP A CA 1
ATOM 637 C C . ASP A 1 83 ? 3.742 -1.561 -12.545 1.00 95.50 83 ASP A C 1
ATOM 639 O O . ASP A 1 83 ? 3.094 -2.554 -12.220 1.00 95.50 83 ASP A O 1
ATOM 643 N N . ILE A 1 84 ? 4.851 -1.223 -11.876 1.00 97.00 84 ILE A N 1
ATOM 644 C CA . ILE A 1 84 ? 5.376 -1.999 -10.738 1.00 97.00 84 ILE A CA 1
ATOM 645 C C . ILE A 1 84 ? 4.328 -2.198 -9.625 1.00 97.00 84 ILE A C 1
ATOM 647 O O . ILE A 1 84 ? 4.152 -3.311 -9.137 1.00 97.00 84 ILE A O 1
ATOM 651 N N . THR A 1 85 ? 3.571 -1.153 -9.268 1.00 96.88 85 THR A N 1
ATOM 652 C CA . THR A 1 85 ? 2.553 -1.213 -8.204 1.00 96.88 85 THR A CA 1
ATOM 653 C C . THR A 1 85 ? 1.472 -2.264 -8.482 1.00 96.88 85 THR A C 1
ATOM 655 O O . THR A 1 85 ? 1.272 -3.133 -7.634 1.00 96.88 85 THR A O 1
ATOM 658 N N . PRO A 1 86 ? 0.754 -2.250 -9.627 1.00 97.25 86 PRO A N 1
ATOM 659 C CA . PRO A 1 86 ? -0.228 -3.294 -9.908 1.00 97.25 86 PRO A CA 1
ATOM 660 C C . PRO A 1 86 ? 0.392 -4.687 -10.061 1.00 97.25 86 PRO A C 1
ATOM 662 O O . PRO A 1 86 ? -0.265 -5.645 -9.673 1.00 97.25 86 PRO A O 1
ATOM 665 N N . ARG A 1 87 ? 1.637 -4.832 -10.542 1.00 96.56 87 ARG A N 1
ATOM 666 C CA . ARG A 1 87 ? 2.317 -6.144 -10.573 1.00 96.56 87 ARG A CA 1
ATOM 667 C C . ARG A 1 87 ? 2.588 -6.692 -9.175 1.00 96.56 87 ARG A C 1
ATOM 669 O O . ARG A 1 87 ? 2.365 -7.872 -8.930 1.00 96.56 87 ARG A O 1
ATOM 676 N N . ALA A 1 88 ? 3.031 -5.835 -8.259 1.00 97.62 88 ALA A N 1
ATOM 677 C CA . ALA A 1 88 ? 3.258 -6.205 -6.868 1.00 97.62 88 ALA A CA 1
ATOM 678 C C . ALA A 1 88 ? 1.949 -6.591 -6.171 1.00 97.62 88 ALA A C 1
ATOM 680 O O . ALA A 1 88 ? 1.879 -7.628 -5.519 1.00 97.62 88 ALA A O 1
ATOM 681 N N . VAL A 1 89 ? 0.883 -5.813 -6.387 1.00 97.62 89 VAL A N 1
ATOM 682 C CA . VAL A 1 89 ? -0.456 -6.156 -5.885 1.00 97.62 89 VAL A CA 1
ATOM 683 C C . VAL A 1 89 ? -0.952 -7.473 -6.478 1.00 97.62 89 VAL A C 1
ATOM 685 O O . VAL A 1 89 ? -1.514 -8.266 -5.737 1.00 97.62 89 VAL A O 1
ATOM 688 N N . ALA A 1 90 ? -0.736 -7.733 -7.772 1.00 97.19 90 ALA A N 1
ATOM 689 C CA . ALA A 1 90 ? -1.107 -9.002 -8.398 1.00 97.19 90 ALA A CA 1
ATOM 690 C C . ALA A 1 90 ? -0.385 -10.185 -7.739 1.00 97.19 90 ALA A C 1
ATOM 692 O O . ALA A 1 90 ? -1.032 -11.134 -7.314 1.00 97.19 90 ALA A O 1
ATOM 693 N N . ARG A 1 91 ? 0.937 -10.073 -7.548 1.00 96.88 91 ARG A N 1
ATOM 694 C CA . ARG A 1 91 ? 1.745 -11.096 -6.871 1.00 96.88 91 ARG A CA 1
ATOM 695 C C . ARG A 1 91 ? 1.257 -11.376 -5.447 1.00 96.88 91 ARG A C 1
ATOM 697 O O . ARG A 1 91 ? 1.202 -12.530 -5.049 1.00 96.88 91 ARG A O 1
ATOM 704 N N . CYS A 1 92 ? 0.886 -10.341 -4.694 1.00 97.69 92 CYS A N 1
ATOM 705 C CA . CYS A 1 92 ? 0.296 -10.514 -3.366 1.00 97.69 92 CYS A CA 1
ATOM 706 C C . CYS A 1 92 ? -1.132 -11.074 -3.417 1.00 97.69 92 CYS A C 1
ATOM 708 O O . CYS A 1 92 ? -1.521 -11.832 -2.544 1.00 97.69 92 CYS A O 1
ATOM 710 N N . GLN A 1 93 ? -1.929 -10.718 -4.422 1.00 97.12 93 GLN A N 1
ATOM 711 C CA . GLN A 1 93 ? -3.288 -11.236 -4.578 1.00 97.12 93 GLN A CA 1
ATOM 712 C C . GLN A 1 93 ? -3.305 -12.738 -4.910 1.00 97.12 93 GLN A C 1
ATOM 714 O O . GLN A 1 93 ? -4.248 -13.425 -4.524 1.00 97.12 93 GLN A O 1
ATOM 719 N N . ASP A 1 94 ? -2.276 -13.237 -5.597 1.00 96.56 94 ASP A N 1
ATOM 720 C CA . ASP A 1 94 ? -2.093 -14.667 -5.879 1.00 96.56 94 ASP A CA 1
ATOM 721 C C . ASP A 1 94 ? -1.673 -15.474 -4.630 1.00 96.56 94 ASP A C 1
ATOM 723 O O . ASP A 1 94 ? -1.792 -16.700 -4.614 1.00 96.56 94 ASP A O 1
ATOM 727 N N . ASP A 1 95 ? -1.218 -14.801 -3.566 1.00 97.25 95 ASP A N 1
ATOM 728 C CA . ASP A 1 95 ? -0.975 -15.392 -2.250 1.00 97.25 95 ASP A CA 1
ATOM 729 C C . ASP A 1 95 ? -2.295 -15.461 -1.457 1.00 97.25 95 ASP A C 1
ATOM 731 O O . ASP A 1 95 ? -2.899 -14.444 -1.098 1.00 97.25 95 ASP A O 1
ATOM 735 N N . ALA A 1 96 ? -2.747 -16.686 -1.175 1.00 96.69 96 ALA A N 1
ATOM 736 C CA . ALA A 1 96 ? -4.011 -16.941 -0.493 1.00 96.69 96 ALA A CA 1
ATOM 737 C C . ALA A 1 96 ? -4.061 -16.363 0.933 1.00 96.69 96 ALA A C 1
ATOM 739 O O . ALA A 1 96 ? -5.134 -15.928 1.365 1.00 96.69 96 ALA A O 1
ATOM 740 N N . ASP A 1 97 ? -2.931 -16.321 1.644 1.00 96.38 97 ASP A N 1
ATOM 741 C CA . ASP A 1 97 ? -2.873 -15.787 3.006 1.00 96.38 97 ASP A CA 1
ATOM 742 C C . ASP A 1 97 ? -3.009 -14.264 2.972 1.00 96.38 97 ASP A C 1
ATOM 744 O O . ASP A 1 97 ? -3.837 -13.687 3.685 1.00 96.38 97 ASP A O 1
ATOM 748 N N . TRP A 1 98 ? -2.269 -13.607 2.073 1.00 97.38 98 TRP A N 1
ATOM 749 C CA . TRP A 1 98 ? -2.384 -12.162 1.872 1.00 97.38 98 TRP A CA 1
ATOM 750 C C . TRP A 1 98 ? -3.799 -11.772 1.436 1.00 97.38 98 TRP A C 1
ATOM 752 O O . TRP A 1 98 ? -4.396 -10.848 1.996 1.00 97.38 98 TRP A O 1
ATOM 762 N N . PHE A 1 99 ? -4.370 -12.487 0.462 1.00 96.88 99 PHE A N 1
ATOM 763 C CA . PHE A 1 99 ? -5.701 -12.183 -0.056 1.00 96.88 99 PHE A CA 1
ATOM 764 C C . PHE A 1 99 ? -6.797 -12.416 0.991 1.00 96.88 99 PHE A C 1
ATOM 766 O O . PHE A 1 99 ? -7.701 -11.586 1.133 1.00 96.88 99 PHE A O 1
ATOM 773 N N . GLY A 1 100 ? -6.690 -13.492 1.776 1.00 95.88 100 GLY A N 1
ATOM 774 C CA . GLY A 1 100 ? -7.596 -13.776 2.887 1.00 95.88 100 GLY A CA 1
ATOM 775 C C . GLY A 1 100 ? -7.549 -12.697 3.970 1.00 95.88 100 GLY A C 1
ATOM 776 O O . GLY A 1 100 ? -8.593 -12.217 4.421 1.00 95.88 100 GLY A O 1
ATOM 777 N N . GLU A 1 101 ? -6.351 -12.246 4.345 1.00 95.00 101 GLU A N 1
ATOM 778 C CA . GLU A 1 101 ? -6.180 -11.142 5.290 1.00 95.00 101 GLU A CA 1
ATOM 779 C C . GLU A 1 101 ? -6.715 -9.815 4.753 1.00 95.00 101 GLU A C 1
ATOM 781 O O . GLU A 1 101 ? -7.380 -9.077 5.486 1.00 95.00 101 GLU A O 1
ATOM 786 N N . TYR A 1 102 ? -6.470 -9.514 3.477 1.00 95.88 102 TYR A N 1
ATOM 787 C CA . TYR A 1 102 ? -7.016 -8.333 2.822 1.00 95.88 102 TYR A CA 1
ATOM 788 C C . TYR A 1 102 ? -8.547 -8.343 2.862 1.00 95.88 102 TYR A C 1
ATOM 790 O O . TYR A 1 102 ? -9.161 -7.352 3.265 1.00 95.88 102 TYR A O 1
ATOM 798 N N . GLN A 1 103 ? -9.169 -9.471 2.506 1.00 95.12 103 GLN A N 1
ATOM 799 C CA . GLN A 1 103 ? -10.621 -9.642 2.532 1.00 95.12 103 GLN A CA 1
ATOM 800 C C . GLN A 1 103 ? -11.190 -9.486 3.951 1.00 95.12 103 GLN A C 1
ATOM 802 O O . GLN A 1 103 ? -12.195 -8.793 4.144 1.00 95.12 103 GLN A O 1
ATOM 807 N N . ALA A 1 104 ? -10.525 -10.065 4.954 1.00 92.06 104 ALA A N 1
ATOM 808 C CA . ALA A 1 104 ? -10.897 -9.908 6.357 1.00 92.06 104 ALA A CA 1
ATOM 809 C C . ALA A 1 104 ? -10.778 -8.445 6.820 1.00 92.06 104 ALA A C 1
ATOM 811 O O . ALA A 1 104 ? -11.687 -7.923 7.470 1.00 92.06 104 ALA A O 1
ATOM 812 N N . TYR A 1 105 ? -9.700 -7.755 6.433 1.00 91.69 105 TYR A N 1
ATOM 813 C CA . TYR A 1 105 ? -9.480 -6.349 6.759 1.00 91.69 105 TYR A CA 1
ATOM 814 C C . TYR A 1 105 ? -10.589 -5.464 6.196 1.00 91.69 105 TYR A C 1
ATOM 816 O O . TYR A 1 105 ? -11.193 -4.677 6.929 1.00 91.69 105 TYR A O 1
ATOM 824 N N . ILE A 1 106 ? -10.908 -5.591 4.907 1.00 92.38 106 ILE A N 1
ATOM 825 C CA . ILE A 1 106 ? -11.934 -4.744 4.286 1.00 92.38 106 ILE A CA 1
ATOM 826 C C . ILE A 1 106 ? -13.360 -5.131 4.696 1.00 92.38 106 ILE A C 1
ATOM 828 O O . ILE A 1 106 ? -14.270 -4.324 4.489 1.00 92.38 106 ILE A O 1
ATOM 832 N N . ASN A 1 107 ? -13.542 -6.327 5.269 1.00 90.69 107 ASN A N 1
ATOM 833 C CA . ASN A 1 107 ? -14.819 -6.901 5.687 1.00 90.69 107 ASN A CA 1
ATOM 834 C C . ASN A 1 107 ? -15.900 -6.784 4.596 1.00 90.69 107 ASN A C 1
ATOM 836 O O . ASN A 1 107 ? -16.941 -6.151 4.783 1.00 90.69 107 ASN A O 1
ATOM 840 N N . GLY A 1 108 ? -15.613 -7.327 3.415 1.00 89.75 108 GLY A N 1
ATOM 841 C CA . GLY A 1 108 ? -16.513 -7.274 2.269 1.00 89.75 108 GLY A CA 1
ATOM 842 C C . GLY A 1 108 ? -15.883 -7.846 1.007 1.00 89.75 108 GLY A C 1
ATOM 843 O O . GLY A 1 108 ? -14.798 -8.417 1.052 1.00 89.75 108 GLY A O 1
ATOM 844 N N . ASP A 1 109 ? -16.569 -7.670 -0.120 1.00 91.62 109 ASP A N 1
ATOM 845 C CA . ASP A 1 109 ? -16.075 -8.089 -1.433 1.00 91.62 109 ASP A CA 1
ATOM 846 C C . ASP A 1 109 ? -14.830 -7.261 -1.848 1.00 91.62 109 ASP A C 1
ATOM 848 O O . ASP A 1 109 ? -14.937 -6.034 -1.994 1.00 91.62 109 ASP A O 1
ATOM 852 N N . PRO A 1 110 ? -13.660 -7.902 -2.070 1.00 92.50 110 PRO A N 1
ATOM 853 C CA . PRO A 1 110 ? -12.426 -7.253 -2.534 1.00 92.50 110 PRO A CA 1
ATOM 854 C C . PRO A 1 110 ? -12.562 -6.482 -3.846 1.00 92.50 110 PRO A C 1
ATOM 856 O O . PRO A 1 110 ? -11.860 -5.485 -4.065 1.00 92.50 110 PRO A O 1
ATOM 859 N N . PHE A 1 111 ? -13.492 -6.878 -4.710 1.00 92.50 111 PHE A N 1
ATOM 860 C CA . PHE A 1 111 ? -13.687 -6.295 -6.035 1.00 92.50 111 PHE A CA 1
ATOM 861 C C . PHE A 1 111 ? -14.806 -5.251 -6.070 1.00 92.50 111 PHE A C 1
ATOM 863 O O . 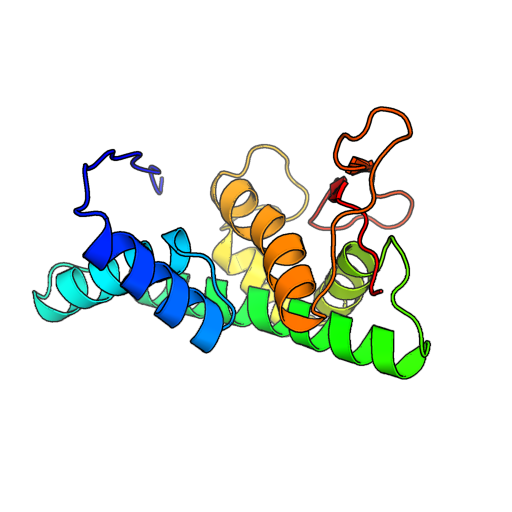PHE A 1 111 ? -14.844 -4.423 -6.987 1.00 92.50 111 PHE A O 1
ATOM 870 N N . ALA A 1 112 ? -15.640 -5.184 -5.030 1.00 89.06 112 ALA A N 1
ATOM 871 C CA . ALA A 1 112 ? -16.679 -4.174 -4.917 1.00 89.06 112 ALA A CA 1
ATOM 872 C C . ALA A 1 112 ? -16.107 -2.745 -4.898 1.00 89.06 112 ALA A C 1
ATOM 874 O O . ALA A 1 112 ? -14.988 -2.457 -4.442 1.00 89.06 112 ALA A O 1
ATOM 875 N N . ARG A 1 113 ? -16.904 -1.813 -5.425 1.00 86.19 113 ARG A N 1
ATOM 876 C CA . ARG A 1 113 ? -16.627 -0.372 -5.387 1.00 86.19 113 ARG A CA 1
ATOM 877 C C . ARG A 1 113 ? -17.244 0.240 -4.130 1.00 86.19 113 ARG A C 1
ATOM 879 O O . ARG A 1 113 ? -18.237 -0.256 -3.618 1.00 86.19 113 ARG A O 1
ATOM 886 N N . GLY A 1 114 ? -16.666 1.343 -3.656 1.00 82.19 114 GLY A N 1
ATOM 887 C CA . GLY A 1 114 ? -17.238 2.128 -2.555 1.00 82.19 114 GLY A CA 1
ATOM 888 C C . GLY A 1 114 ? -16.970 1.598 -1.143 1.00 82.19 114 GLY A C 1
ATOM 889 O O . GLY A 1 114 ? -17.440 2.213 -0.194 1.00 82.19 114 GLY A O 1
ATOM 890 N N . ASN A 1 115 ? -16.196 0.518 -0.969 1.00 86.88 115 ASN A N 1
ATOM 891 C CA . ASN A 1 115 ? -15.783 0.076 0.365 1.00 86.88 115 ASN A CA 1
ATOM 892 C C . ASN A 1 115 ? -14.831 1.126 1.003 1.00 86.88 115 ASN A C 1
ATOM 894 O O . ASN A 1 115 ? -13.766 1.397 0.437 1.00 86.88 115 ASN A O 1
ATOM 898 N N . PRO A 1 116 ? -15.165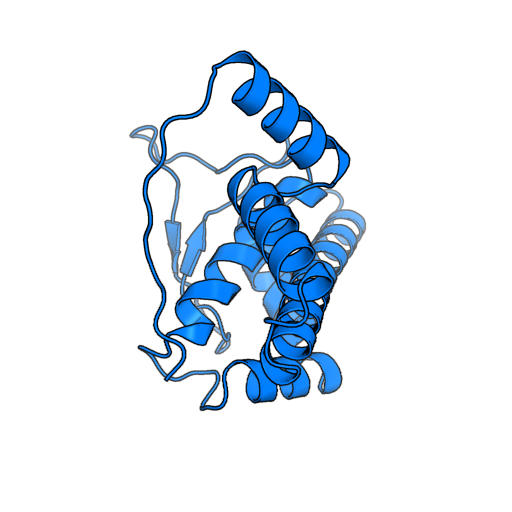 1.713 2.172 1.00 83.50 116 PRO A N 1
ATOM 899 C CA . PRO A 1 116 ? -14.336 2.743 2.804 1.00 83.50 116 PRO A CA 1
ATOM 900 C C . PRO A 1 116 ? -12.951 2.246 3.235 1.00 83.50 116 PRO A C 1
ATOM 902 O O . PRO A 1 116 ? -11.962 2.958 3.080 1.00 83.50 116 PRO A O 1
ATOM 905 N N . ARG A 1 117 ? -12.846 1.006 3.729 1.00 85.69 117 ARG A N 1
ATOM 906 C CA . ARG A 1 117 ? -11.561 0.419 4.142 1.00 85.69 117 ARG A CA 1
ATOM 907 C C . ARG A 1 117 ? -10.644 0.210 2.941 1.00 85.69 117 ARG A C 1
ATOM 909 O O . ARG A 1 117 ? -9.462 0.537 3.004 1.00 85.69 117 ARG A O 1
ATOM 916 N N . LYS A 1 118 ? -11.219 -0.217 1.813 1.00 89.06 118 LYS A N 1
ATOM 917 C CA . LYS A 1 118 ? -10.533 -0.301 0.517 1.00 89.06 118 LYS A CA 1
ATOM 918 C C . LYS A 1 118 ? -10.021 1.064 0.043 1.00 89.06 118 LYS A C 1
ATOM 920 O O . LYS A 1 118 ? -8.904 1.153 -0.459 1.00 89.06 118 LYS A O 1
ATOM 925 N N . HIS A 1 119 ? -10.807 2.129 0.226 1.00 84.69 119 HIS A N 1
ATOM 926 C CA . HIS A 1 119 ? -10.393 3.493 -0.123 1.00 84.69 119 HIS A CA 1
ATOM 927 C C . HIS A 1 119 ? -9.187 3.979 0.693 1.00 84.69 119 HIS A C 1
ATOM 929 O O . HIS A 1 119 ? -8.402 4.771 0.184 1.00 84.69 119 HIS A O 1
ATOM 935 N N . ASN A 1 120 ? -9.008 3.472 1.914 1.00 83.25 120 ASN A N 1
ATOM 936 C CA . ASN A 1 120 ? -7.873 3.824 2.764 1.00 83.25 120 ASN A CA 1
ATOM 937 C C . ASN A 1 120 ? -6.613 3.009 2.427 1.00 83.25 120 ASN A C 1
ATOM 939 O O . ASN A 1 120 ? -5.536 3.583 2.301 1.00 83.25 120 ASN A O 1
ATOM 943 N N . ILE A 1 121 ? -6.729 1.687 2.259 1.00 89.88 121 ILE A N 1
ATOM 944 C CA . ILE A 1 121 ? -5.559 0.813 2.062 1.00 89.88 121 ILE A CA 1
ATOM 945 C C . ILE A 1 121 ? -5.027 0.805 0.622 1.00 89.88 121 ILE A C 1
ATOM 947 O O . ILE A 1 121 ? -3.818 0.807 0.416 1.00 89.88 121 ILE A O 1
ATOM 951 N N . ASN A 1 122 ? -5.893 0.864 -0.394 1.00 93.06 122 ASN A N 1
ATOM 952 C CA . ASN A 1 122 ? -5.450 0.722 -1.784 1.00 93.06 122 ASN A CA 1
ATOM 953 C C . ASN A 1 122 ? -4.521 1.849 -2.267 1.00 93.06 122 ASN A C 1
ATOM 955 O O . ASN A 1 122 ? -3.535 1.543 -2.939 1.00 93.06 122 ASN A O 1
ATOM 959 N N . PRO A 1 123 ? -4.779 3.137 -1.961 1.00 88.81 123 PRO A N 1
ATOM 960 C CA . PRO A 1 123 ? -3.832 4.198 -2.296 1.00 88.81 123 PRO A CA 1
ATOM 961 C C . PRO A 1 123 ? -2.491 4.035 -1.573 1.00 88.81 123 PRO A C 1
ATOM 963 O O . PRO A 1 123 ? -1.457 4.426 -2.115 1.00 88.81 123 PRO A O 1
ATOM 966 N N . ASN A 1 124 ? -2.500 3.430 -0.379 1.00 90.19 124 ASN A N 1
ATOM 967 C CA . ASN A 1 124 ? -1.291 3.224 0.406 1.00 90.19 124 ASN A CA 1
ATOM 968 C C . ASN A 1 124 ? -0.310 2.271 -0.279 1.00 90.19 124 ASN A C 1
ATOM 970 O O . ASN A 1 124 ? 0.889 2.490 -0.182 1.00 90.19 124 ASN A O 1
ATOM 974 N N . PHE A 1 125 ? -0.792 1.273 -1.025 1.00 95.00 125 PHE A N 1
ATOM 975 C CA . PHE A 1 125 ? 0.069 0.352 -1.774 1.00 95.00 125 PHE A CA 1
ATOM 976 C C . PHE A 1 125 ? 1.017 1.079 -2.735 1.00 95.00 125 PHE A C 1
ATOM 978 O O . PHE A 1 125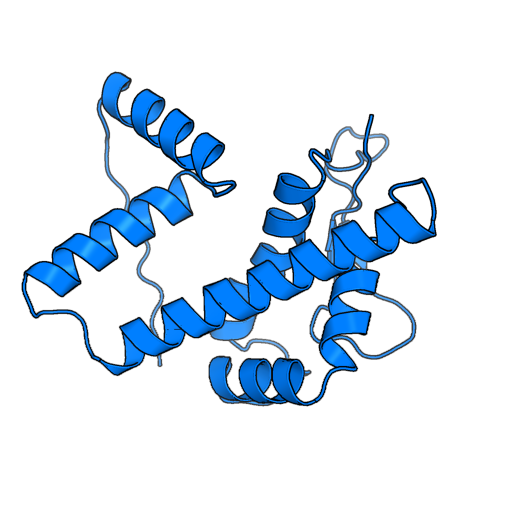 ? 2.222 0.858 -2.697 1.00 95.00 125 PHE A O 1
ATOM 985 N N . GLY A 1 126 ? 0.505 2.009 -3.548 1.00 93.00 126 GLY A N 1
ATOM 986 C CA . GLY A 1 126 ? 1.362 2.800 -4.438 1.00 93.00 126 GLY A CA 1
ATOM 987 C C . GLY A 1 126 ? 2.318 3.720 -3.678 1.00 93.00 126 GLY A C 1
ATOM 988 O O . GLY A 1 126 ? 3.442 3.946 -4.120 1.00 93.00 126 GLY A O 1
ATOM 989 N N . TYR A 1 127 ? 1.891 4.224 -2.519 1.00 90.81 127 TYR A N 1
ATOM 990 C CA . TYR A 1 127 ? 2.729 5.060 -1.669 1.00 90.81 127 TYR A CA 1
ATOM 991 C C . TYR A 1 127 ? 3.918 4.288 -1.073 1.00 90.81 127 TYR A C 1
ATOM 993 O O . TYR A 1 127 ? 5.054 4.735 -1.218 1.00 90.81 127 TYR A O 1
ATOM 1001 N N . VAL A 1 128 ? 3.681 3.128 -0.453 1.00 91.88 128 VAL A N 1
ATOM 1002 C CA . VAL A 1 128 ? 4.749 2.336 0.182 1.00 91.88 128 VAL A CA 1
ATOM 1003 C C . VAL A 1 128 ? 5.713 1.745 -0.841 1.00 91.88 128 VAL A C 1
ATOM 1005 O O . VAL A 1 128 ? 6.913 1.742 -0.599 1.00 91.88 128 VAL A O 1
ATOM 1008 N N . VAL A 1 129 ? 5.221 1.337 -2.018 1.00 95.88 129 VAL A N 1
ATOM 1009 C CA . VAL A 1 129 ? 6.081 0.905 -3.132 1.00 95.88 129 VAL A CA 1
ATOM 1010 C C . VAL A 1 129 ? 6.991 2.046 -3.572 1.00 95.88 129 VAL A C 1
ATOM 1012 O O . VAL A 1 129 ? 8.195 1.862 -3.724 1.00 95.88 129 VAL A O 1
ATOM 1015 N N . LYS A 1 130 ? 6.439 3.253 -3.726 1.00 94.38 130 LYS A N 1
ATOM 1016 C CA . LYS A 1 130 ? 7.232 4.428 -4.081 1.00 94.38 130 LYS A CA 1
ATOM 1017 C C . LYS A 1 130 ? 8.339 4.706 -3.061 1.00 94.38 130 LYS A C 1
ATOM 1019 O O . LYS A 1 130 ? 9.462 4.970 -3.477 1.00 94.38 130 LYS A O 1
ATOM 1024 N N . GLN A 1 131 ? 8.023 4.669 -1.763 1.00 90.44 131 GLN A N 1
ATOM 1025 C CA . GLN A 1 131 ? 9.020 4.879 -0.706 1.00 90.44 131 GLN A CA 1
ATOM 1026 C C . GLN A 1 131 ? 10.101 3.802 -0.747 1.00 90.44 131 GLN A C 1
ATOM 1028 O O . GLN A 1 131 ? 11.277 4.141 -0.839 1.00 90.44 131 GLN A O 1
ATOM 1033 N N . ARG A 1 132 ? 9.698 2.526 -0.766 1.00 93.19 132 ARG A N 1
ATOM 1034 C CA . ARG A 1 132 ? 10.630 1.395 -0.733 1.00 93.19 132 ARG A CA 1
ATOM 1035 C C . ARG A 1 132 ? 11.622 1.417 -1.891 1.00 93.19 132 ARG A C 1
ATOM 1037 O O . ARG A 1 132 ? 12.790 1.113 -1.703 1.00 93.19 132 ARG A O 1
ATOM 1044 N N . LEU A 1 133 ? 11.163 1.784 -3.085 1.00 93.69 133 LEU A N 1
ATOM 1045 C CA . LEU A 1 133 ? 12.007 1.801 -4.282 1.00 93.69 133 LEU A CA 1
ATOM 1046 C C . LEU A 1 133 ? 12.756 3.124 -4.491 1.00 93.69 133 LEU A C 1
ATOM 1048 O O . LEU A 1 133 ? 13.453 3.267 -5.493 1.00 93.69 133 LEU A O 1
ATOM 1052 N N . GLY A 1 134 ? 12.566 4.127 -3.626 1.00 91.00 134 GLY A N 1
ATOM 1053 C CA . GLY A 1 134 ? 13.071 5.482 -3.875 1.00 91.00 134 GLY A CA 1
ATOM 1054 C C . GLY A 1 134 ? 12.527 6.098 -5.175 1.00 91.00 134 GLY A C 1
ATOM 1055 O O . GLY A 1 134 ? 13.183 6.928 -5.804 1.00 91.00 134 GLY A O 1
ATOM 1056 N N . ALA A 1 135 ? 11.338 5.674 -5.611 1.00 93.44 135 ALA A N 1
ATOM 1057 C CA . ALA A 1 135 ? 10.777 6.038 -6.904 1.00 93.44 135 ALA A CA 1
ATOM 1058 C C . ALA A 1 135 ? 10.107 7.424 -6.891 1.00 93.44 135 ALA A C 1
ATOM 1060 O O . ALA A 1 135 ? 9.719 7.987 -5.863 1.00 93.44 135 ALA A O 1
ATOM 1061 N N . SER A 1 136 ? 9.902 7.972 -8.083 1.00 93.56 136 SER A N 1
ATOM 1062 C CA . SER A 1 136 ? 9.134 9.187 -8.345 1.00 93.56 136 SER A CA 1
ATOM 1063 C C . SER A 1 136 ? 7.886 8.880 -9.167 1.00 93.56 136 SER A C 1
ATOM 1065 O O . SER A 1 136 ? 7.800 7.854 -9.831 1.00 93.56 136 SER A O 1
ATOM 1067 N N . ASN A 1 137 ? 6.891 9.770 -9.114 1.00 95.00 137 ASN A N 1
ATOM 1068 C CA . ASN A 1 137 ? 5.693 9.626 -9.943 1.00 95.00 137 ASN A CA 1
ATOM 1069 C C . ASN A 1 137 ? 6.042 10.046 -11.372 1.00 95.00 137 ASN A C 1
ATOM 1071 O O . ASN A 1 137 ? 6.500 11.178 -11.563 1.00 95.00 137 ASN A O 1
ATOM 1075 N N . CYS A 1 138 ? 5.740 9.201 -12.357 1.00 94.44 138 CYS A N 1
ATOM 1076 C CA . CYS A 1 138 ? 5.792 9.603 -13.757 1.00 94.44 138 CYS A CA 1
ATOM 1077 C C . CYS A 1 138 ? 4.866 10.803 -13.979 1.00 94.44 138 CYS A C 1
ATOM 1079 O O . CYS A 1 138 ? 3.762 10.891 -13.419 1.00 94.44 138 CYS A O 1
ATOM 1081 N N . LYS A 1 139 ? 5.311 11.737 -14.817 1.00 94.88 139 LYS A N 1
ATOM 1082 C CA . LYS A 1 139 ? 4.551 12.936 -15.167 1.00 94.88 139 LYS A CA 1
ATOM 1083 C C . LYS A 1 139 ? 4.000 12.811 -16.580 1.00 94.88 139 LYS A C 1
ATOM 1085 O O . LYS A 1 139 ? 4.661 12.331 -17.488 1.00 94.88 139 LYS A O 1
ATOM 1090 N N . THR A 1 140 ? 2.774 13.278 -16.759 1.00 94.69 140 THR A N 1
ATOM 1091 C CA . THR A 1 140 ? 2.203 13.573 -18.078 1.00 94.69 140 THR A CA 1
ATOM 1092 C C . THR A 1 140 ? 2.929 14.759 -18.717 1.00 94.69 140 THR A C 1
ATOM 1094 O O . THR A 1 140 ? 3.527 15.566 -18.004 1.00 94.69 140 THR A O 1
ATOM 1097 N N . ASP A 1 141 ? 2.751 14.965 -20.023 1.00 92.25 141 ASP A N 1
ATOM 1098 C CA . ASP A 1 141 ? 3.286 16.131 -20.757 1.00 92.25 141 ASP A CA 1
ATOM 1099 C C . ASP A 1 141 ? 2.868 17.486 -20.154 1.00 92.25 141 ASP A C 1
ATOM 1101 O O . ASP A 1 141 ? 3.481 18.519 -20.399 1.00 92.25 141 ASP A O 1
ATOM 1105 N N . LYS A 1 142 ? 1.807 17.493 -19.335 1.00 92.44 142 LYS A N 1
ATOM 1106 C CA . LYS A 1 142 ? 1.289 18.670 -18.619 1.00 92.44 142 LYS A CA 1
ATOM 1107 C C . LYS A 1 142 ? 1.840 18.806 -17.192 1.00 92.44 142 LYS A C 1
ATOM 1109 O O . LYS A 1 142 ? 1.271 19.551 -16.398 1.00 92.44 142 LYS A O 1
ATOM 1114 N N . GLY A 1 143 ? 2.861 18.034 -16.816 1.00 91.62 143 GLY A N 1
ATOM 1115 C CA . GLY A 1 143 ? 3.494 18.061 -15.490 1.00 91.62 143 GLY A CA 1
ATOM 1116 C C . GLY A 1 143 ? 2.663 17.460 -14.345 1.00 91.62 143 GLY A C 1
ATOM 1117 O O . GLY A 1 143 ? 3.078 17.521 -13.188 1.00 91.62 143 GLY A O 1
ATOM 1118 N N . ARG A 1 144 ? 1.493 16.872 -14.632 1.00 94.19 144 ARG A N 1
ATOM 1119 C CA . ARG A 1 144 ? 0.640 16.194 -13.634 1.00 94.19 144 ARG A CA 1
ATOM 1120 C C . ARG A 1 144 ? 1.023 14.729 -13.481 1.00 94.19 144 ARG A C 1
ATOM 1122 O O . ARG A 1 144 ? 1.462 14.133 -14.459 1.00 94.19 144 ARG A O 1
ATOM 1129 N N . ASP A 1 145 ? 0.791 14.157 -12.302 1.00 94.88 145 ASP A N 1
ATOM 1130 C CA . ASP A 1 145 ? 0.990 12.725 -12.046 1.00 94.88 145 ASP A CA 1
ATOM 1131 C C . ASP A 1 145 ? 0.203 11.868 -13.042 1.00 94.88 145 ASP A C 1
ATOM 1133 O O . ASP A 1 145 ? -0.985 12.100 -13.288 1.00 94.88 145 ASP A O 1
ATOM 1137 N N . GLN A 1 146 ? 0.876 10.880 -13.626 1.00 95.88 146 GLN A N 1
ATOM 1138 C CA . GLN A 1 146 ? 0.277 9.969 -14.589 1.00 95.88 146 GLN A CA 1
ATOM 1139 C C . GLN A 1 146 ? -0.484 8.856 -13.860 1.00 95.88 146 GLN A C 1
ATOM 1141 O O . GLN A 1 146 ? 0.104 7.899 -13.360 1.00 95.88 146 GLN A O 1
ATOM 1146 N N . VAL A 1 147 ? -1.811 8.981 -13.810 1.00 95.38 147 VAL A N 1
ATOM 1147 C CA . VAL A 1 147 ? -2.707 7.961 -13.249 1.00 95.38 147 VAL A CA 1
ATOM 1148 C C . VAL A 1 147 ? -3.236 7.072 -14.371 1.00 95.38 147 VAL A C 1
ATOM 1150 O O . VAL A 1 147 ? -3.877 7.555 -15.304 1.00 95.38 147 VAL A O 1
ATOM 1153 N N . LEU A 1 148 ? -2.996 5.769 -14.261 1.00 95.38 148 LEU A N 1
ATOM 1154 C CA . LEU A 1 148 ? -3.378 4.750 -15.235 1.00 95.38 148 LEU A CA 1
ATOM 1155 C C . LEU A 1 148 ? -4.465 3.832 -14.664 1.00 95.38 148 LEU A C 1
ATOM 1157 O O . LEU A 1 148 ? -4.601 3.660 -13.449 1.00 95.38 148 LEU A O 1
ATOM 1161 N N . LYS A 1 149 ? -5.275 3.247 -15.550 1.00 94.94 149 LYS A N 1
ATOM 1162 C CA . LYS A 1 149 ? -6.256 2.215 -15.190 1.00 94.94 149 LYS A CA 1
ATOM 1163 C C . LYS A 1 149 ? -5.599 0.845 -15.248 1.00 94.94 149 LYS A C 1
ATOM 1165 O O . LYS A 1 149 ? -4.831 0.571 -16.165 1.00 94.94 149 LYS A O 1
ATOM 1170 N N . VAL A 1 150 ? -5.937 -0.017 -14.293 1.00 92.75 150 VAL A N 1
ATOM 1171 C CA . VAL A 1 150 ? -5.582 -1.436 -14.390 1.00 92.75 150 VAL A CA 1
ATOM 1172 C C . VAL A 1 150 ? -6.381 -2.041 -15.541 1.00 92.75 150 VAL A C 1
ATOM 1174 O O . VAL A 1 150 ? -7.591 -1.832 -15.633 1.00 92.75 150 VAL A O 1
ATOM 1177 N N . THR A 1 151 ? -5.699 -2.760 -16.427 1.00 87.38 151 THR A N 1
ATOM 1178 C CA . THR A 1 151 ? -6.305 -3.486 -17.549 1.00 87.38 151 THR A CA 1
ATOM 1179 C C . THR A 1 151 ? -5.919 -4.961 -17.459 1.00 87.38 151 THR A C 1
ATOM 1181 O O . THR A 1 151 ? -4.873 -5.290 -16.905 1.00 87.38 151 THR A O 1
ATOM 1184 N N . GLY A 1 152 ? -6.770 -5.855 -17.969 1.00 82.50 152 GLY A N 1
ATOM 1185 C CA . GLY A 1 152 ? -6.537 -7.301 -17.903 1.00 82.50 152 GLY A CA 1
ATOM 1186 C C . GLY A 1 152 ? -7.142 -7.948 -16.656 1.00 82.50 152 GLY A C 1
ATOM 1187 O O . GLY A 1 152 ? -8.359 -7.894 -16.473 1.00 82.50 152 GLY A O 1
ATOM 1188 N N . GLN A 1 153 ? -6.310 -8.606 -15.843 1.00 78.75 153 GLN A N 1
ATOM 1189 C CA . GLN A 1 153 ? -6.771 -9.392 -14.696 1.00 78.75 153 GLN A CA 1
ATOM 1190 C C . GLN A 1 153 ? -7.478 -8.525 -13.637 1.00 78.75 153 GLN A C 1
ATOM 1192 O O . GLN A 1 153 ? -7.064 -7.388 -13.387 1.00 78.75 153 GLN A O 1
ATOM 1197 N N . PRO A 1 154 ? -8.546 -9.043 -13.000 1.00 86.75 154 PRO A N 1
ATOM 1198 C CA . PRO A 1 154 ? -9.226 -8.332 -11.929 1.00 86.75 154 PRO A CA 1
ATOM 1199 C C . PRO A 1 154 ? -8.297 -8.205 -10.719 1.00 86.75 154 PRO A C 1
ATOM 1201 O O . PRO A 1 154 ? -7.970 -9.193 -10.065 1.00 86.75 154 PRO A O 1
ATOM 1204 N N . LEU A 1 155 ? -7.895 -6.973 -10.410 1.00 93.56 155 LEU A N 1
ATOM 1205 C CA . LEU A 1 155 ? -7.138 -6.648 -9.206 1.00 93.56 155 LEU A CA 1
ATOM 1206 C C . LEU A 1 155 ? -8.019 -5.956 -8.169 1.00 93.56 155 LEU A C 1
ATOM 1208 O O . LEU A 1 155 ? -8.980 -5.250 -8.498 1.00 93.56 155 LEU A O 1
ATOM 1212 N N . VAL A 1 156 ? -7.636 -6.084 -6.899 1.00 94.38 156 VAL A N 1
ATOM 1213 C CA . VAL A 1 156 ? -8.247 -5.317 -5.804 1.00 94.38 156 VAL A CA 1
ATOM 1214 C C . VAL A 1 156 ? -8.107 -3.802 -6.007 1.00 94.38 156 VAL A C 1
ATOM 1216 O O . VAL A 1 156 ? -8.952 -3.036 -5.540 1.00 94.38 156 VAL A O 1
ATOM 1219 N N . ILE A 1 157 ? -7.104 -3.336 -6.759 1.00 93.50 157 ILE A N 1
ATOM 1220 C CA . ILE A 1 157 ? -6.976 -1.940 -7.206 1.00 93.50 157 ILE A CA 1
ATOM 1221 C C . ILE A 1 157 ? -7.493 -1.759 -8.643 1.00 93.50 157 ILE A C 1
ATOM 1223 O O . ILE A 1 157 ? -7.359 -2.637 -9.483 1.00 93.50 157 ILE A O 1
ATOM 1227 N N . THR A 1 158 ? -8.067 -0.592 -8.953 1.00 92.31 158 THR A N 1
ATOM 1228 C CA . THR A 1 158 ? -8.633 -0.300 -10.296 1.00 92.31 158 THR A CA 1
ATOM 1229 C C . THR A 1 158 ? -7.888 0.800 -11.056 1.0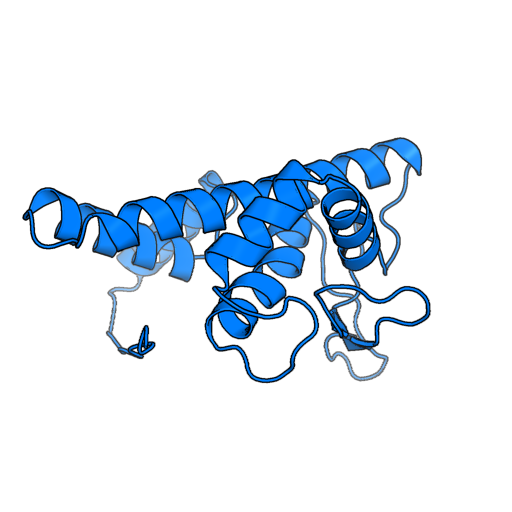0 92.31 158 THR A C 1
ATOM 1231 O O . THR A 1 158 ? -8.117 1.024 -12.246 1.00 92.31 158 THR A O 1
ATOM 1234 N N . SER A 1 159 ? -6.988 1.502 -10.375 1.00 94.19 159 SER A N 1
ATOM 1235 C CA . SER A 1 159 ? -6.094 2.508 -10.940 1.00 94.19 159 SER A CA 1
ATOM 1236 C C . SER A 1 159 ? -4.850 2.635 -10.076 1.00 94.19 159 SER A C 1
ATOM 1238 O O . SER A 1 159 ? -4.903 2.336 -8.884 1.00 94.19 159 SER A O 1
ATOM 1240 N N . TYR A 1 160 ? -3.769 3.126 -10.665 1.00 95.12 160 TYR A N 1
ATOM 1241 C CA . TYR A 1 160 ? -2.494 3.353 -9.996 1.00 95.12 160 TYR A CA 1
ATOM 1242 C C . TYR A 1 160 ? -1.797 4.576 -10.597 1.00 95.12 160 TYR A C 1
ATOM 1244 O O . TYR A 1 160 ? -2.089 4.972 -11.725 1.00 95.12 160 TYR A O 1
ATOM 1252 N N . THR A 1 161 ? -0.883 5.179 -9.843 1.00 96.31 161 THR A N 1
ATOM 1253 C CA . THR A 1 161 ? 0.029 6.203 -10.366 1.00 96.31 161 THR A CA 1
ATOM 1254 C C . THR A 1 161 ? 1.283 5.509 -10.877 1.00 96.31 161 THR A C 1
ATOM 1256 O O . THR A 1 161 ? 1.853 4.691 -10.155 1.00 96.31 161 THR A O 1
ATOM 1259 N N . ALA A 1 162 ? 1.688 5.809 -12.110 1.00 96.19 162 ALA A N 1
ATOM 1260 C CA . ALA A 1 162 ? 2.899 5.253 -12.698 1.00 96.19 162 ALA A CA 1
ATOM 1261 C C . ALA A 1 162 ? 4.152 5.750 -11.959 1.00 96.19 162 ALA A C 1
ATOM 1263 O O . ALA A 1 162 ? 4.202 6.911 -11.534 1.00 96.19 162 ALA A O 1
ATOM 1264 N N . LEU A 1 163 ? 5.137 4.866 -11.797 1.00 96.31 163 LEU A N 1
ATOM 1265 C CA . LEU A 1 163 ? 6.374 5.137 -11.064 1.00 96.31 163 LEU A CA 1
ATOM 1266 C C . LEU A 1 163 ? 7.609 5.005 -11.960 1.00 96.31 163 LEU A C 1
ATOM 1268 O O . LEU A 1 163 ? 7.631 4.214 -12.895 1.00 96.31 163 LEU A O 1
ATOM 1272 N N . GLU A 1 164 ? 8.650 5.760 -11.631 1.00 94.00 164 GLU A N 1
ATOM 1273 C CA . GLU A 1 164 ? 9.969 5.688 -12.258 1.00 94.00 164 GLU A CA 1
ATOM 1274 C C . GLU A 1 164 ? 11.060 5.764 -11.186 1.00 94.00 164 GLU A C 1
ATOM 1276 O O . GLU A 1 164 ? 10.921 6.497 -10.205 1.00 94.00 164 GLU A O 1
ATOM 1281 N N . VAL A 1 165 ? 12.153 5.026 -11.369 1.00 89.25 165 VAL A N 1
ATOM 1282 C CA . VAL A 1 165 ? 13.382 5.169 -10.571 1.00 89.25 165 VAL A CA 1
ATOM 1283 C C . VAL A 1 165 ? 14.409 5.869 -11.457 1.00 89.25 165 VAL A C 1
ATOM 1285 O O . VAL A 1 165 ? 14.536 5.517 -12.630 1.00 89.25 165 VAL A O 1
ATOM 1288 N N . LYS A 1 166 ? 15.069 6.897 -10.920 1.00 71.81 166 LYS A N 1
ATOM 1289 C CA . LYS A 1 166 ? 16.092 7.681 -11.625 1.00 71.81 166 LYS A CA 1
ATOM 1290 C C . LYS A 1 166 ? 17.488 7.175 -11.317 1.00 71.81 166 LYS A C 1
ATOM 1292 O O . LYS A 1 166 ? 17.702 6.774 -10.154 1.00 71.81 166 LYS A O 1
#

Radius of gyration: 16.88 Å; chains: 1; bounding box: 36×42×49 Å

Secondary structure (DSSP, 8-state):
--PPPP------HHHHHHHHHHHHHTTS-HHHHHHHHHHHHHHHTT-S-HHHHHHHHHHHHHHHHHHHHHHHHHHHHSS--TTHHHHHHHHHHTSHHHHHHHHHHHTS-TT-S--HHHHHHHHHHHHHHHHHTT-EE-B-TTSSB-EEE--SS--S-SEEE-EE--